Protein AF-A0A6G2DI07-F1 (afdb_monomer_lite)

Secondary structure (DSSP, 8-state):
-BTTTBS-EEEEGGGGGG--TTPEEEEE-SSEEEEE-HHHHHHHHHHHHHHHHHHHHHHHHHHHHHHHHHTTHHHHHHT-

Structure (mmCIF, N/CA/C/O backbone):
data_AF-A0A6G2DI07-F1
#
_entry.id   AF-A0A6G2DI07-F1
#
loop_
_atom_site.group_PDB
_atom_site.id
_atom_site.type_symbol
_atom_site.label_atom_id
_atom_site.label_alt_id
_atom_site.label_comp_id
_atom_site.label_asym_id
_atom_site.label_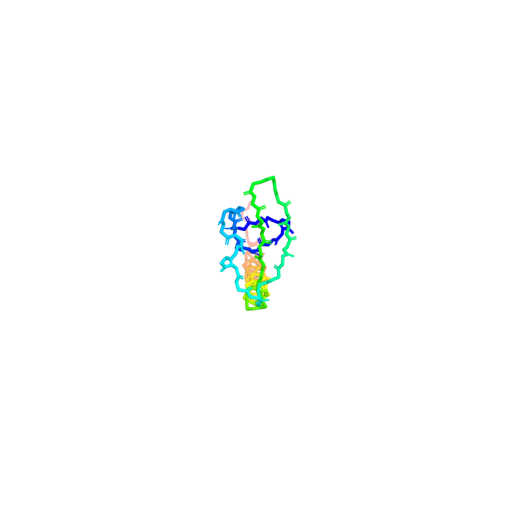entity_id
_atom_site.label_seq_id
_atom_site.pdbx_PDB_ins_code
_atom_site.Cartn_x
_atom_site.Cartn_y
_atom_site.Cartn_z
_atom_site.occupancy
_atom_site.B_iso_or_equiv
_atom_site.auth_seq_id
_atom_site.auth_comp_id
_atom_site.auth_asym_id
_atom_site.auth_atom_id
_atom_site.pdbx_PDB_model_num
ATOM 1 N N . TYR A 1 1 ? 9.970 -2.186 -3.692 1.00 80.56 1 TYR A N 1
ATOM 2 C CA . TYR A 1 1 ? 9.011 -1.200 -3.160 1.00 80.56 1 TYR A CA 1
ATOM 3 C C . TYR A 1 1 ? 9.775 -0.089 -2.459 1.00 80.56 1 TYR A C 1
ATOM 5 O O . TYR A 1 1 ? 10.692 -0.380 -1.700 1.00 80.56 1 TYR A O 1
ATOM 13 N N . ASN A 1 2 ? 9.436 1.166 -2.736 1.00 83.50 2 ASN A N 1
ATOM 14 C CA . ASN A 1 2 ? 9.867 2.336 -1.971 1.00 83.50 2 ASN A CA 1
ATOM 15 C C . ASN A 1 2 ? 8.603 3.119 -1.606 1.00 83.50 2 ASN A C 1
ATOM 17 O O . ASN A 1 2 ? 7.766 3.309 -2.478 1.00 83.50 2 ASN A O 1
ATOM 21 N N . LYS A 1 3 ? 8.482 3.622 -0.371 1.00 79.50 3 LYS A N 1
ATOM 22 C CA . LYS A 1 3 ? 7.325 4.434 0.047 1.00 79.50 3 LYS A CA 1
ATOM 23 C C . LYS A 1 3 ? 7.048 5.619 -0.889 1.00 79.50 3 LYS A C 1
ATOM 25 O O . LYS A 1 3 ? 5.899 6.006 -1.023 1.00 79.50 3 LYS A O 1
ATOM 30 N N . LYS A 1 4 ? 8.083 6.189 -1.517 1.00 78.19 4 LYS A N 1
ATOM 31 C CA . LYS A 1 4 ? 7.936 7.323 -2.444 1.00 78.19 4 LYS A CA 1
ATOM 32 C C . LYS A 1 4 ? 7.553 6.913 -3.871 1.00 78.19 4 LYS A C 1
ATOM 34 O O . LYS A 1 4 ? 6.745 7.584 -4.494 1.00 78.19 4 LYS A O 1
ATOM 39 N N . ASP A 1 5 ? 8.150 5.837 -4.384 1.00 75.88 5 ASP A N 1
ATOM 40 C CA . ASP A 1 5 ? 8.081 5.490 -5.816 1.00 75.88 5 ASP A CA 1
ATOM 41 C C . ASP A 1 5 ? 7.186 4.274 -6.098 1.00 75.88 5 ASP A C 1
ATOM 43 O O . ASP A 1 5 ? 7.058 3.846 -7.248 1.00 75.88 5 ASP A O 1
ATOM 47 N N . GLY A 1 6 ? 6.614 3.683 -5.050 1.00 86.31 6 GLY A N 1
ATOM 48 C CA . GLY A 1 6 ? 5.754 2.518 -5.147 1.00 86.31 6 GLY A CA 1
ATOM 49 C C . GLY A 1 6 ? 6.500 1.234 -5.502 1.00 86.31 6 GLY A C 1
ATOM 50 O O . GLY A 1 6 ? 7.672 1.019 -5.135 1.00 86.31 6 GLY A O 1
ATOM 51 N N . TYR A 1 7 ? 5.807 0.350 -6.212 1.00 90.56 7 TYR A N 1
ATOM 52 C CA . TYR A 1 7 ? 6.384 -0.865 -6.785 1.00 90.56 7 TYR A CA 1
ATOM 53 C C . TYR A 1 7 ? 7.111 -0.573 -8.109 1.00 90.56 7 TYR A C 1
ATOM 55 O O . TYR A 1 7 ? 6.759 0.332 -8.874 1.00 90.56 7 TYR A O 1
ATOM 63 N N . TYR A 1 8 ? 8.196 -1.315 -8.345 1.00 93.31 8 TYR A N 1
ATOM 64 C CA . TYR A 1 8 ? 9.044 -1.181 -9.528 1.00 93.31 8 TYR A CA 1
ATOM 65 C C . TYR A 1 8 ? 9.892 -2.435 -9.749 1.00 93.31 8 TYR 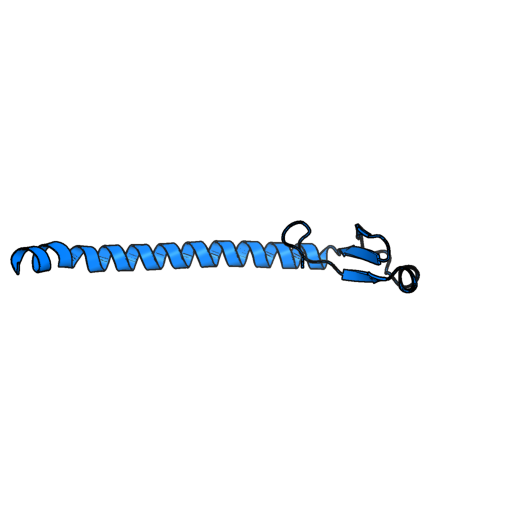A C 1
ATOM 67 O O . TYR A 1 8 ? 10.210 -3.161 -8.802 1.00 93.31 8 TYR A O 1
ATOM 75 N N . PHE A 1 9 ? 10.333 -2.615 -10.988 1.00 92.06 9 PHE A N 1
ATOM 76 C CA . PHE A 1 9 ? 11.385 -3.544 -11.378 1.00 92.06 9 PHE A CA 1
ATOM 77 C C . PHE A 1 9 ? 12.738 -2.846 -11.291 1.00 92.06 9 PHE A C 1
ATOM 79 O O . PHE A 1 9 ? 12.910 -1.748 -11.818 1.00 92.06 9 PHE A O 1
ATOM 86 N N . HIS A 1 10 ? 13.691 -3.457 -10.594 1.00 92.88 10 HIS A N 1
ATOM 87 C CA . HIS A 1 10 ? 15.043 -2.927 -10.451 1.00 92.88 10 HIS A CA 1
ATOM 88 C C . HIS A 1 10 ? 15.971 -3.623 -11.440 1.00 92.88 10 HIS A C 1
ATOM 90 O O . HIS A 1 10 ? 16.203 -4.824 -11.322 1.00 92.88 10 HIS A O 1
ATOM 96 N N . VAL A 1 11 ? 16.506 -2.867 -12.394 1.00 93.19 11 VAL A N 1
ATOM 97 C CA . VAL A 1 11 ? 17.338 -3.399 -13.474 1.00 93.19 11 VAL A CA 1
ATOM 98 C C . VAL A 1 11 ? 18.724 -2.775 -13.385 1.00 93.19 11 VAL A C 1
ATOM 100 O O . VAL A 1 11 ? 18.862 -1.558 -13.298 1.00 93.19 11 VAL A O 1
ATOM 103 N N . THR A 1 12 ? 19.770 -3.597 -13.374 1.00 94.25 12 THR A N 1
ATOM 104 C CA . THR A 1 12 ? 21.158 -3.113 -13.381 1.00 94.25 12 THR A CA 1
ATOM 105 C C . THR A 1 12 ? 21.537 -2.568 -14.753 1.00 94.25 12 THR A C 1
ATOM 107 O O . THR A 1 12 ? 21.016 -3.029 -15.766 1.00 94.25 12 THR A O 1
ATOM 110 N N . ASN A 1 13 ? 22.511 -1.652 -14.810 1.00 90.38 13 ASN A N 1
ATOM 111 C CA . ASN A 1 13 ? 22.962 -1.059 -16.080 1.00 90.38 13 ASN A CA 1
ATOM 112 C C . ASN A 1 13 ? 23.357 -2.110 -17.140 1.00 90.38 13 ASN A C 1
ATOM 114 O O . ASN A 1 13 ? 23.117 -1.919 -18.327 1.00 90.38 13 ASN A O 1
ATOM 118 N N . SER A 1 14 ? 23.907 -3.250 -16.708 1.00 92.19 14 SER A N 1
ATOM 119 C CA . SER A 1 14 ? 24.285 -4.378 -17.573 1.00 92.19 14 SER A CA 1
ATOM 120 C C . SER A 1 14 ? 23.110 -5.097 -18.246 1.00 92.19 14 SER A C 1
ATOM 122 O O . SER A 1 14 ? 23.319 -5.797 -19.229 1.00 92.19 14 SER A O 1
ATOM 124 N N . GLN A 1 15 ? 21.892 -4.958 -17.720 1.00 90.50 15 GLN A N 1
ATOM 125 C CA . GLN A 1 15 ? 20.693 -5.668 -18.178 1.00 90.50 15 GLN A CA 1
ATOM 126 C C . GLN A 1 15 ? 19.684 -4.741 -18.867 1.00 90.50 15 GLN A C 1
ATOM 128 O O . GLN A 1 15 ? 18.610 -5.190 -19.256 1.00 90.50 15 GLN A O 1
ATOM 133 N N . LEU A 1 16 ? 20.022 -3.460 -19.062 1.00 88.88 16 LEU A N 1
ATOM 134 C CA . LEU A 1 16 ? 19.124 -2.480 -19.682 1.00 88.88 16 LEU A CA 1
ATOM 135 C C . LEU A 1 16 ? 18.713 -2.862 -21.108 1.00 88.88 16 LEU A C 1
ATOM 137 O O . LEU A 1 16 ? 17.574 -2.624 -21.493 1.00 88.88 16 LEU A O 1
ATOM 141 N N . GLY A 1 17 ? 19.603 -3.509 -21.865 1.00 89.56 17 GLY A N 1
ATOM 142 C CA . GLY A 1 17 ? 19.297 -3.990 -23.217 1.00 89.56 17 GLY A CA 1
ATOM 143 C C . GLY A 1 17 ? 18.243 -5.103 -23.272 1.00 89.56 17 GLY A C 1
ATOM 144 O O . GLY A 1 17 ? 17.678 -5.341 -24.332 1.00 89.56 17 GLY A O 1
ATOM 145 N N . ASN A 1 18 ? 17.953 -5.755 -22.141 1.00 91.81 18 ASN A N 1
ATOM 146 C CA . ASN A 1 18 ? 16.957 -6.824 -22.040 1.00 91.81 18 ASN A CA 1
ATOM 147 C C . ASN A 1 18 ? 15.594 -6.320 -21.540 1.00 91.81 18 ASN A C 1
ATOM 149 O O . ASN A 1 18 ? 14.680 -7.122 -21.346 1.00 91.81 18 ASN A O 1
ATOM 153 N N . VAL A 1 19 ? 15.446 -5.014 -21.289 1.00 91.25 19 VAL A N 1
ATOM 154 C CA . VAL A 1 19 ? 14.193 -4.449 -20.782 1.00 91.25 19 VAL A CA 1
ATOM 155 C C . VAL A 1 19 ? 13.175 -4.353 -21.924 1.00 91.25 19 VAL A C 1
ATOM 157 O O . VAL A 1 19 ? 13.459 -3.713 -22.938 1.00 91.25 19 VAL A O 1
ATOM 160 N N . PRO A 1 20 ? 11.981 -4.957 -21.788 1.00 93.25 20 PRO A N 1
ATOM 161 C CA . PRO A 1 20 ? 10.954 -4.882 -22.820 1.00 93.25 20 PRO A CA 1
ATOM 162 C C . PRO A 1 20 ? 10.444 -3.454 -23.050 1.00 93.25 20 PRO A C 1
ATOM 164 O O . PRO A 1 20 ? 10.331 -2.667 -22.115 1.00 93.25 20 PRO A O 1
ATOM 167 N N . ALA A 1 21 ? 10.018 -3.146 -24.277 1.00 91.38 21 ALA A N 1
ATOM 168 C CA . ALA A 1 21 ? 9.564 -1.801 -24.655 1.00 91.38 21 ALA A CA 1
ATOM 169 C C . ALA A 1 21 ? 8.307 -1.304 -23.910 1.00 91.38 21 ALA A C 1
ATOM 171 O O . ALA A 1 21 ? 8.077 -0.102 -23.835 1.00 91.38 21 ALA A O 1
ATOM 172 N N . HIS A 1 22 ? 7.494 -2.210 -23.356 1.00 91.94 22 HIS A N 1
ATOM 173 C CA . HIS A 1 22 ? 6.298 -1.856 -22.582 1.00 91.94 22 HIS A CA 1
ATOM 174 C C . HIS A 1 22 ? 6.611 -1.443 -21.132 1.00 91.94 22 HIS A C 1
ATOM 176 O O . HIS A 1 22 ? 5.709 -1.079 -20.378 1.00 91.94 22 HIS A O 1
ATOM 182 N N . PHE A 1 23 ? 7.877 -1.523 -20.715 1.00 94.06 23 PHE A N 1
ATOM 183 C CA . PHE A 1 23 ? 8.319 -1.007 -19.428 1.00 94.06 23 PHE A CA 1
ATOM 184 C C . PHE A 1 23 ? 8.613 0.488 -19.562 1.00 94.06 23 PHE A C 1
ATOM 186 O O . PHE A 1 23 ? 9.366 0.909 -20.438 1.00 94.06 23 PHE A O 1
ATOM 193 N N . PHE A 1 24 ? 8.089 1.294 -18.643 1.00 92.12 24 PHE A N 1
ATOM 194 C CA . PHE A 1 24 ? 8.412 2.717 -18.559 1.00 92.12 24 PHE A CA 1
ATOM 195 C C . PHE A 1 24 ? 9.393 2.981 -17.420 1.00 92.12 24 PHE A C 1
ATOM 197 O O . PHE A 1 24 ? 9.288 2.422 -16.327 1.00 92.12 24 PHE A O 1
ATOM 204 N N . ARG A 1 25 ? 10.374 3.851 -17.659 1.00 92.88 25 ARG A N 1
ATOM 205 C CA . ARG A 1 25 ? 11.378 4.216 -16.655 1.00 92.88 25 ARG A CA 1
ATOM 206 C C . ARG A 1 25 ? 10.752 5.114 -15.583 1.00 92.88 25 ARG A C 1
ATOM 208 O O . ARG A 1 25 ? 10.201 6.161 -15.900 1.00 92.88 25 ARG A O 1
ATOM 215 N N . LYS A 1 26 ? 10.882 4.725 -14.312 1.00 90.75 26 LYS A N 1
ATOM 216 C CA . LYS A 1 26 ? 10.413 5.484 -13.137 1.00 90.75 26 LYS A CA 1
ATOM 217 C C . LYS A 1 26 ? 11.520 6.320 -12.493 1.00 90.75 26 LYS A C 1
ATOM 219 O O . LYS A 1 26 ? 11.259 7.430 -12.048 1.00 90.75 26 LYS A O 1
ATOM 224 N N . ALA A 1 27 ? 12.744 5.796 -12.414 1.00 89.81 27 ALA A N 1
ATOM 225 C CA . ALA A 1 27 ? 13.876 6.512 -11.822 1.00 89.81 27 ALA A CA 1
ATOM 226 C C . ALA A 1 27 ? 15.220 5.974 -12.324 1.00 89.81 27 ALA A C 1
ATOM 228 O O . ALA A 1 27 ? 15.358 4.776 -12.570 1.00 89.81 27 ALA A O 1
ATOM 229 N N . THR A 1 28 ? 16.224 6.846 -12.384 1.00 90.38 28 THR A N 1
ATOM 230 C CA . THR A 1 28 ? 17.612 6.488 -12.708 1.00 90.38 28 THR A CA 1
ATOM 231 C C . THR A 1 28 ? 18.474 6.586 -11.453 1.00 90.38 28 THR A C 1
ATOM 233 O O . THR A 1 28 ? 18.437 7.588 -10.740 1.00 90.38 28 THR A O 1
ATOM 236 N N . LEU A 1 29 ? 19.248 5.541 -11.172 1.00 90.25 29 LEU A N 1
ATOM 237 C CA . LEU A 1 29 ? 20.222 5.464 -10.084 1.00 90.25 29 LEU A CA 1
ATOM 238 C C . LEU A 1 29 ? 21.634 5.358 -10.673 1.00 90.25 29 LEU A C 1
ATOM 240 O O . LEU A 1 29 ? 21.822 5.137 -11.865 1.00 90.25 29 LEU A O 1
ATOM 244 N N . LYS A 1 30 ? 22.654 5.482 -9.816 1.00 89.12 30 LYS A N 1
ATOM 245 C CA . LYS A 1 30 ? 24.064 5.472 -10.240 1.00 89.12 30 LYS A CA 1
ATOM 246 C C . LYS A 1 30 ? 24.460 4.201 -11.012 1.00 89.12 30 LYS A C 1
ATOM 248 O O . LYS A 1 30 ? 25.222 4.288 -11.966 1.00 89.12 30 LYS A O 1
ATOM 253 N N . ASN A 1 31 ? 23.935 3.041 -10.610 1.00 91.44 31 ASN A N 1
ATOM 254 C CA . ASN A 1 31 ? 24.309 1.729 -11.163 1.00 91.44 31 ASN A CA 1
ATOM 255 C C . ASN A 1 31 ? 23.109 0.922 -11.699 1.00 91.44 31 ASN A C 1
ATOM 257 O O . ASN A 1 31 ? 23.255 -0.253 -12.053 1.00 91.44 31 ASN A O 1
ATOM 261 N N . SER A 1 32 ? 21.914 1.511 -11.688 1.00 92.38 32 SER A N 1
ATOM 262 C CA . SER A 1 32 ? 20.676 0.814 -12.018 1.00 92.38 32 SER A CA 1
ATOM 263 C C . SER A 1 32 ? 19.563 1.773 -12.412 1.00 92.38 32 SER A C 1
ATOM 265 O O . SER A 1 32 ? 19.611 2.971 -12.148 1.00 92.38 32 SER A O 1
ATOM 267 N N . GLU A 1 33 ? 18.512 1.227 -13.000 1.00 93.25 33 GLU A N 1
ATOM 268 C CA . GLU A 1 33 ? 17.286 1.940 -13.317 1.00 93.25 33 GLU A CA 1
ATOM 269 C C . GLU A 1 33 ? 16.087 1.213 -12.703 1.00 93.25 33 GLU A C 1
ATOM 271 O O . GLU A 1 33 ? 16.093 -0.003 -12.484 1.00 93.25 33 GLU A O 1
ATOM 276 N N . ARG A 1 34 ? 15.047 1.979 -12.383 1.00 93.94 34 ARG A N 1
ATOM 277 C CA . ARG A 1 34 ? 13.762 1.464 -11.913 1.00 93.94 34 ARG A CA 1
ATOM 278 C C . ARG A 1 34 ? 12.741 1.610 -13.023 1.00 93.94 34 ARG A C 1
ATOM 280 O O . ARG A 1 34 ? 12.601 2.703 -13.570 1.00 93.94 34 ARG A O 1
ATOM 287 N N . PHE A 1 35 ? 11.985 0.553 -13.282 1.00 93.62 35 PHE A N 1
ATOM 288 C CA . PHE A 1 35 ? 10.929 0.530 -14.288 1.00 93.62 35 PHE A CA 1
ATOM 289 C C . PHE A 1 35 ? 9.573 0.170 -13.683 1.00 93.62 35 PHE A C 1
ATOM 291 O O . PHE A 1 35 ? 9.497 -0.526 -12.670 1.00 93.62 35 PHE A O 1
ATOM 298 N N . GLY A 1 36 ? 8.504 0.639 -14.313 1.00 93.12 36 GLY A N 1
ATOM 299 C CA . GLY A 1 36 ? 7.132 0.214 -14.072 1.00 93.12 36 GLY A CA 1
ATOM 300 C C . GLY A 1 36 ? 6.513 -0.380 -15.331 1.00 93.12 36 GLY A C 1
ATOM 301 O O . GLY A 1 36 ? 7.067 -0.270 -16.424 1.00 93.12 36 GLY A O 1
ATOM 302 N N . THR A 1 37 ? 5.355 -1.003 -15.158 1.00 95.00 37 THR A N 1
ATOM 303 C CA . THR A 1 37 ? 4.473 -1.449 -16.241 1.00 95.00 37 THR A CA 1
ATOM 304 C C . THR A 1 37 ? 3.050 -1.013 -15.915 1.00 95.00 37 THR A C 1
ATOM 306 O O . THR A 1 37 ? 2.736 -0.756 -14.749 1.00 95.00 37 THR A O 1
ATOM 309 N N . GLU A 1 38 ? 2.192 -0.905 -16.930 1.00 93.00 38 GLU A N 1
ATOM 310 C CA . GLU A 1 38 ? 0.775 -0.566 -16.727 1.00 93.00 38 GLU A CA 1
ATOM 311 C C . GLU A 1 38 ? 0.091 -1.579 -15.800 1.00 93.00 38 GLU A C 1
ATOM 313 O O . GLU A 1 38 ? -0.580 -1.194 -14.846 1.00 93.00 38 GLU A O 1
ATOM 318 N N . GLU A 1 39 ? 0.370 -2.872 -15.990 1.00 93.25 39 GLU A N 1
ATOM 319 C CA . GLU A 1 39 ? -0.126 -3.938 -15.113 1.00 93.25 39 GLU A CA 1
ATOM 320 C C . GLU A 1 39 ? 0.314 -3.760 -13.655 1.00 93.25 39 GLU A C 1
ATOM 322 O O . GLU A 1 39 ? -0.487 -3.940 -12.739 1.00 93.25 39 GLU A O 1
ATOM 327 N N . LEU A 1 40 ? 1.572 -3.369 -13.420 1.00 92.69 40 LEU A N 1
ATOM 328 C CA . LEU A 1 40 ? 2.064 -3.130 -12.065 1.00 92.69 40 LEU A CA 1
ATOM 329 C C . LEU A 1 40 ? 1.354 -1.937 -11.416 1.00 92.69 40 LEU A C 1
ATOM 331 O O . LEU A 1 40 ? 1.031 -2.000 -10.233 1.00 92.69 40 LEU A O 1
ATOM 335 N N . ALA A 1 41 ? 1.099 -0.876 -12.185 1.00 89.50 41 ALA A N 1
ATOM 336 C CA . ALA A 1 41 ? 0.362 0.289 -11.707 1.00 89.50 41 ALA A CA 1
ATOM 337 C C . ALA A 1 41 ? -1.098 -0.058 -11.375 1.00 89.50 41 ALA A C 1
ATOM 339 O O . ALA A 1 41 ? -1.613 0.401 -10.358 1.00 89.50 41 ALA A O 1
ATOM 340 N N . ARG A 1 42 ? -1.743 -0.913 -12.180 1.00 93.75 42 ARG A N 1
ATOM 341 C CA . ARG A 1 42 ? -3.100 -1.405 -11.905 1.00 93.75 42 ARG A CA 1
ATOM 342 C C . ARG A 1 42 ? -3.161 -2.188 -10.594 1.00 93.75 42 ARG A C 1
ATOM 344 O O . ARG A 1 42 ? -3.961 -1.858 -9.729 1.00 93.75 42 ARG A O 1
ATOM 351 N N . ILE A 1 43 ? -2.269 -3.165 -10.419 1.00 94.31 43 ILE A N 1
ATOM 352 C CA . ILE A 1 43 ? -2.201 -3.972 -9.190 1.00 94.31 43 ILE A CA 1
ATOM 353 C C . ILE A 1 43 ? -1.912 -3.086 -7.970 1.00 94.31 43 ILE A C 1
ATOM 355 O O . ILE A 1 43 ? -2.471 -3.302 -6.898 1.00 94.31 43 ILE A O 1
ATOM 359 N N . GLU A 1 44 ? -1.041 -2.085 -8.117 1.00 90.94 44 GLU A N 1
ATOM 360 C CA . GLU A 1 44 ? -0.752 -1.121 -7.053 1.00 90.94 44 GLU A CA 1
ATOM 361 C C . GLU A 1 44 ? -1.994 -0.299 -6.669 1.00 90.94 44 GLU A C 1
ATOM 363 O O . GLU A 1 44 ? -2.239 -0.109 -5.476 1.00 90.94 44 GLU A O 1
ATOM 368 N N . GLY A 1 45 ? -2.800 0.118 -7.651 1.00 92.69 45 GLY A N 1
ATOM 369 C CA . GLY A 1 45 ? -4.093 0.768 -7.429 1.00 92.69 45 GLY A CA 1
ATOM 370 C C . GLY A 1 45 ? -5.074 -0.120 -6.662 1.00 92.69 45 GLY A C 1
ATOM 371 O O . GLY A 1 45 ? -5.573 0.290 -5.614 1.00 92.69 45 GLY A O 1
ATOM 372 N N . ASP A 1 46 ? -5.267 -1.360 -7.113 1.00 95.12 46 ASP A N 1
ATOM 373 C CA . ASP A 1 46 ? -6.165 -2.326 -6.464 1.00 95.12 46 ASP A CA 1
ATOM 374 C C . ASP A 1 46 ? -5.732 -2.614 -5.015 1.00 95.12 46 ASP A C 1
ATOM 376 O O . ASP A 1 46 ? -6.552 -2.686 -4.096 1.00 95.12 46 ASP A O 1
ATOM 380 N N . MET A 1 47 ? -4.421 -2.745 -4.778 1.00 93.31 47 MET A N 1
ATOM 381 C CA . MET A 1 47 ? -3.869 -2.939 -3.435 1.00 93.31 47 MET A CA 1
ATOM 382 C C . MET A 1 47 ? -4.092 -1.728 -2.526 1.00 93.31 47 MET A C 1
ATOM 384 O O .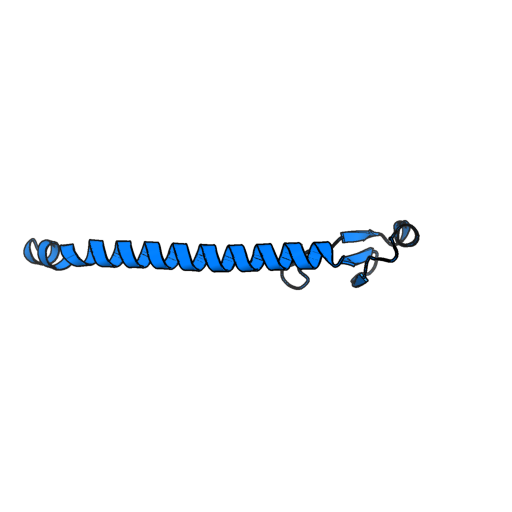 MET A 1 47 ? -4.330 -1.905 -1.327 1.00 93.31 47 MET A O 1
ATOM 388 N N . LEU A 1 48 ? -3.973 -0.510 -3.060 1.00 92.06 48 LEU A N 1
ATOM 389 C CA . LEU A 1 48 ? -4.206 0.712 -2.297 1.00 92.06 48 LEU A CA 1
ATOM 390 C C . LEU A 1 48 ? -5.682 0.826 -1.902 1.00 92.06 48 LEU A C 1
ATOM 392 O O . LEU A 1 48 ? -5.976 1.014 -0.723 1.00 92.06 48 LEU A O 1
ATOM 396 N N . GLU A 1 49 ? -6.592 0.606 -2.849 1.00 95.62 49 GLU A N 1
ATOM 397 C CA . GLU A 1 49 ? -8.036 0.618 -2.602 1.00 95.62 49 GLU A CA 1
ATOM 398 C C . GLU A 1 49 ? -8.441 -0.446 -1.569 1.00 95.62 49 GLU A C 1
ATOM 400 O O . GLU A 1 49 ? -9.197 -0.171 -0.634 1.00 95.62 49 GLU A O 1
ATOM 405 N N . ALA A 1 50 ? -7.906 -1.665 -1.685 1.00 96.00 50 ALA A N 1
ATOM 406 C CA . ALA A 1 50 ? -8.171 -2.733 -0.726 1.00 96.00 50 ALA A CA 1
ATOM 407 C C . ALA A 1 50 ? -7.704 -2.369 0.693 1.00 96.00 50 ALA A C 1
ATOM 409 O O . ALA A 1 50 ? -8.402 -2.658 1.669 1.00 96.00 50 ALA A O 1
ATOM 410 N N . ARG A 1 51 ? -6.547 -1.705 0.824 1.00 94.81 51 ARG A N 1
ATOM 411 C CA . ARG A 1 51 ? -6.041 -1.231 2.121 1.00 94.81 51 ARG A CA 1
ATOM 412 C C . ARG A 1 51 ? -6.926 -0.151 2.724 1.00 94.81 51 ARG A C 1
ATOM 414 O O . ARG A 1 51 ? -7.208 -0.224 3.916 1.00 94.81 51 ARG A O 1
ATOM 421 N N . GLU A 1 52 ? -7.381 0.812 1.928 1.00 95.75 52 GLU A N 1
ATOM 422 C CA . GLU A 1 52 ? -8.300 1.852 2.402 1.00 95.75 52 GLU A CA 1
ATOM 423 C C . GL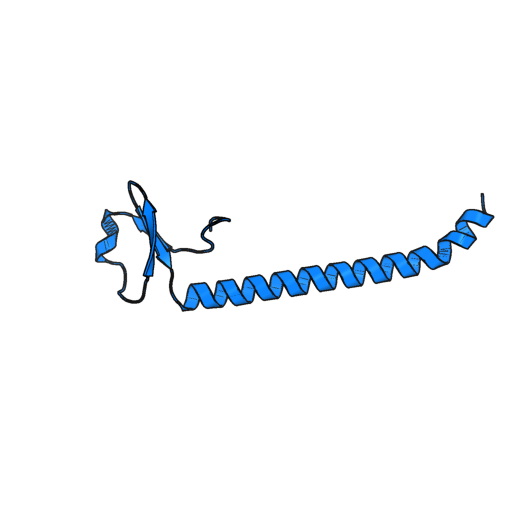U A 1 52 ? -9.623 1.249 2.882 1.00 95.75 52 GLU A C 1
ATOM 425 O O . GLU A 1 52 ? -10.085 1.558 3.981 1.00 95.75 52 GLU A O 1
ATOM 430 N N . LYS A 1 53 ? -10.194 0.310 2.117 1.00 97.00 53 LYS A N 1
ATOM 431 C CA . LYS A 1 53 ? -11.403 -0.419 2.525 1.00 97.00 53 LYS A CA 1
ATOM 432 C C . LYS A 1 53 ? -11.195 -1.198 3.823 1.00 97.00 53 LYS A C 1
ATOM 434 O O . LYS A 1 53 ? -12.054 -1.142 4.698 1.00 97.00 53 LYS A O 1
ATOM 439 N N . SER A 1 54 ? -10.062 -1.887 3.968 1.00 97.00 54 SER A N 1
ATOM 440 C CA . SER A 1 54 ? -9.727 -2.623 5.194 1.00 97.00 54 SER A CA 1
ATOM 441 C C . SER A 1 54 ? -9.638 -1.694 6.405 1.00 97.00 54 SER A C 1
ATOM 443 O O . SER A 1 54 ? -10.237 -1.981 7.435 1.00 97.00 54 SER A O 1
ATOM 445 N N . ALA A 1 55 ? -8.948 -0.558 6.274 1.00 96.94 55 ALA A N 1
ATOM 446 C CA . ALA A 1 55 ? -8.803 0.411 7.359 1.00 96.94 55 ALA A CA 1
ATOM 447 C C . ALA A 1 55 ? -10.152 1.020 7.778 1.00 96.94 55 ALA A C 1
ATOM 449 O O . ALA A 1 55 ? -10.428 1.165 8.969 1.00 96.94 55 ALA A O 1
ATOM 450 N N . ASN A 1 56 ? -11.021 1.323 6.809 1.00 97.56 56 ASN A N 1
ATOM 451 C CA . ASN A 1 56 ? -12.371 1.810 7.090 1.00 97.56 56 ASN A CA 1
ATOM 452 C C . ASN A 1 56 ? -13.209 0.756 7.827 1.00 97.56 56 ASN A C 1
ATOM 454 O O . ASN A 1 56 ? -13.858 1.076 8.820 1.00 97.56 56 ASN A O 1
ATOM 458 N N . LEU A 1 57 ? -13.151 -0.507 7.393 1.00 97.50 57 LEU A N 1
ATOM 459 C CA . LEU A 1 57 ? -13.845 -1.612 8.060 1.00 97.50 57 LEU A CA 1
ATOM 460 C C . LEU A 1 57 ? -13.344 -1.830 9.492 1.00 97.50 57 LEU A C 1
ATOM 462 O O . LEU A 1 57 ? -14.152 -2.006 10.403 1.00 97.50 57 LEU A O 1
ATOM 466 N N . GLU A 1 58 ? -12.030 -1.790 9.712 1.00 97.56 58 GLU A N 1
ATOM 467 C CA . GLU A 1 58 ? -11.443 -1.873 11.053 1.00 97.56 58 GLU A CA 1
ATOM 468 C C . GLU A 1 58 ? -11.945 -0.743 11.955 1.00 97.56 58 GLU A C 1
ATOM 470 O O . GLU A 1 58 ? -12.343 -0.993 13.095 1.00 97.56 58 GLU A O 1
ATOM 475 N N . TYR A 1 59 ? -11.984 0.488 11.438 1.00 97.50 59 TYR A N 1
ATOM 476 C CA . TYR A 1 59 ? -12.497 1.636 12.177 1.00 97.50 59 TYR A CA 1
ATOM 477 C C . TYR A 1 59 ? -13.983 1.488 12.517 1.00 97.50 59 TYR A C 1
ATOM 479 O O . TYR A 1 59 ? -14.380 1.732 13.657 1.00 97.50 59 TYR A O 1
ATOM 487 N N . GLU A 1 60 ? -14.808 1.038 11.570 1.00 97.81 60 GLU A N 1
ATOM 488 C CA . GLU A 1 60 ? -16.225 0.778 11.825 1.00 97.81 60 GLU A CA 1
ATOM 489 C C . GLU A 1 60 ? -16.431 -0.279 12.913 1.00 97.81 60 GLU A C 1
ATOM 491 O O . GLU A 1 60 ? -17.235 -0.081 13.825 1.00 97.81 60 GLU A O 1
ATOM 496 N N . ILE A 1 61 ? -15.705 -1.397 12.840 1.00 97.50 61 ILE A N 1
ATOM 497 C CA . ILE A 1 61 ? -15.782 -2.466 13.842 1.00 97.50 61 ILE A CA 1
ATOM 498 C C . ILE A 1 61 ? -15.356 -1.930 15.210 1.00 97.50 61 ILE A C 1
ATOM 500 O O . ILE A 1 61 ? -16.046 -2.158 16.204 1.00 97.50 61 ILE A O 1
ATOM 504 N N . PHE A 1 62 ? -14.257 -1.176 15.263 1.00 97.62 62 PHE A N 1
ATOM 505 C CA . PHE A 1 62 ? -13.782 -0.548 16.490 1.00 97.62 62 PHE A CA 1
ATOM 506 C C . PHE A 1 62 ? -14.834 0.388 17.101 1.00 97.62 62 PHE A C 1
ATOM 508 O O . PHE A 1 62 ? -15.103 0.315 18.302 1.00 97.62 62 PHE A O 1
ATOM 515 N N . MET A 1 63 ? -15.470 1.229 16.284 1.00 97.56 63 MET A N 1
ATOM 516 C CA . MET A 1 63 ? -16.518 2.141 16.740 1.00 97.56 63 MET A CA 1
ATOM 517 C C . MET A 1 63 ? -17.732 1.390 17.293 1.00 97.56 63 MET A C 1
ATOM 519 O O . MET A 1 63 ? -18.199 1.731 18.379 1.00 97.56 63 MET A O 1
ATOM 523 N N . ARG A 1 64 ? -18.177 0.316 16.628 1.00 97.00 64 ARG A N 1
ATOM 524 C CA . ARG A 1 64 ? -19.272 -0.535 17.130 1.00 97.00 64 ARG A CA 1
ATOM 525 C C . ARG A 1 64 ? -18.934 -1.152 18.486 1.00 97.00 64 ARG A C 1
ATOM 527 O O . ARG A 1 64 ? -19.749 -1.110 19.401 1.00 97.00 64 ARG A O 1
ATOM 534 N N . ILE A 1 65 ? -17.721 -1.682 18.650 1.00 95.62 65 ILE A N 1
ATOM 535 C CA . ILE A 1 65 ? -17.277 -2.247 19.935 1.00 95.62 65 ILE A CA 1
ATOM 536 C C . ILE A 1 65 ? -17.274 -1.167 21.020 1.00 95.62 65 ILE A C 1
ATOM 538 O O . ILE A 1 65 ? -17.752 -1.401 22.130 1.00 95.62 65 ILE A O 1
ATOM 542 N N . ARG A 1 66 ? -16.765 0.029 20.711 1.00 95.56 66 ARG A N 1
ATOM 543 C CA . ARG A 1 66 ? -16.742 1.153 21.652 1.00 95.56 66 ARG A CA 1
ATOM 544 C C . ARG A 1 66 ? -18.150 1.555 22.095 1.00 95.56 66 ARG A C 1
ATOM 546 O O . ARG A 1 66 ? -18.344 1.827 23.278 1.00 95.56 66 ARG A O 1
ATOM 553 N N . GLU A 1 67 ? -19.113 1.592 21.179 1.00 94.88 67 GLU A N 1
ATOM 554 C CA . GLU A 1 67 ? -20.516 1.874 21.500 1.00 94.88 67 GLU A CA 1
ATOM 555 C C . GLU A 1 67 ? -21.123 0.798 22.403 1.00 94.88 67 GLU A C 1
ATOM 557 O O . GLU A 1 67 ? -21.751 1.134 23.408 1.00 94.88 67 GLU A O 1
ATOM 562 N N . GLU A 1 68 ? -20.884 -0.484 22.109 1.00 93.88 6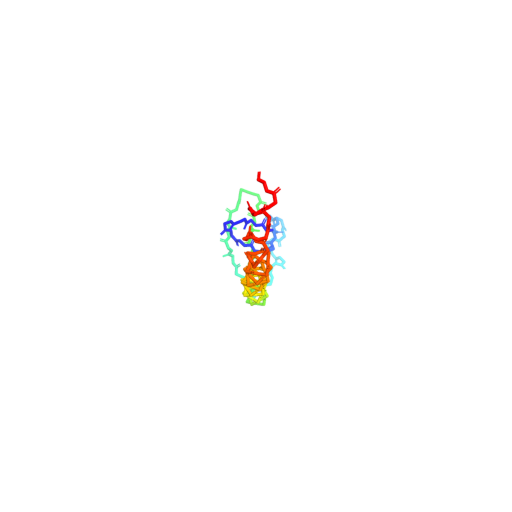8 GLU A N 1
ATOM 563 C CA . GLU A 1 68 ? -21.350 -1.588 22.954 1.00 93.88 68 GLU A CA 1
ATOM 564 C C . GLU A 1 68 ? -20.771 -1.505 24.368 1.00 93.88 68 GLU A C 1
ATOM 566 O O . GLU A 1 68 ? -21.515 -1.587 25.342 1.00 93.88 68 GLU A O 1
ATOM 571 N N . VAL A 1 69 ? -19.464 -1.268 24.504 1.00 91.94 69 VAL A N 1
ATOM 572 C CA . VAL A 1 69 ? -18.819 -1.088 25.816 1.00 91.94 69 VAL A CA 1
ATOM 573 C C . VAL A 1 69 ? -19.369 0.147 26.536 1.00 91.94 69 VAL A C 1
ATOM 575 O O . VAL A 1 69 ? -19.590 0.111 27.748 1.00 91.94 69 VAL A O 1
ATOM 578 N N . GLY A 1 70 ? -19.652 1.223 25.797 1.00 91.62 70 GLY A N 1
ATOM 579 C CA . GLY A 1 70 ? -20.232 2.459 26.318 1.00 91.62 70 GLY A CA 1
ATOM 580 C C . GLY A 1 70 ? -21.536 2.251 27.091 1.00 91.62 70 GLY A C 1
ATOM 581 O O . GLY A 1 70 ? -21.756 2.908 28.109 1.00 91.62 70 GLY A O 1
ATOM 582 N N . LYS A 1 71 ? -22.361 1.281 26.679 1.00 92.31 71 LYS A N 1
ATOM 583 C CA . LYS A 1 71 ? -23.623 0.937 27.360 1.00 92.31 71 LYS A CA 1
ATOM 584 C C . LYS A 1 71 ? -23.419 0.470 28.805 1.00 92.31 71 LYS A C 1
ATOM 586 O O . LYS A 1 71 ? -24.300 0.664 29.637 1.00 92.31 71 LYS A O 1
ATOM 591 N N . TYR A 1 72 ? -22.262 -0.105 29.124 1.00 89.94 72 TYR A N 1
ATOM 592 C CA . TYR A 1 72 ? -21.960 -0.636 30.455 1.00 89.94 72 TYR A CA 1
ATOM 593 C C . TYR A 1 72 ? -21.292 0.390 31.384 1.00 89.94 72 TYR A C 1
ATOM 595 O O . TYR A 1 72 ? -21.154 0.126 32.579 1.00 89.94 72 TYR A O 1
ATOM 603 N N . ILE A 1 73 ? -20.917 1.574 30.879 1.00 88.31 73 ILE A N 1
ATOM 604 C CA . ILE A 1 73 ? -20.232 2.613 31.668 1.00 88.31 73 ILE A CA 1
ATOM 605 C C . ILE A 1 73 ? -21.077 3.056 32.865 1.00 88.31 73 ILE A C 1
ATOM 607 O O . ILE A 1 73 ? -20.550 3.155 33.969 1.00 88.31 73 ILE A O 1
ATOM 611 N N . GLN A 1 74 ? -22.381 3.283 32.677 1.00 81.38 74 GLN A N 1
ATOM 612 C CA . GLN A 1 74 ? -23.249 3.710 33.780 1.00 81.38 74 GLN A CA 1
ATOM 613 C C . GLN A 1 74 ? -23.356 2.648 34.879 1.00 81.38 74 GLN A C 1
ATOM 615 O O . GLN A 1 74 ? -23.392 2.985 36.058 1.00 81.38 74 GLN A O 1
ATOM 620 N N . HIS A 1 75 ? -23.360 1.366 34.502 1.00 81.38 75 HIS A N 1
ATOM 621 C CA . HIS A 1 75 ? -23.392 0.272 35.468 1.00 81.38 75 HIS A CA 1
ATOM 622 C C . HIS A 1 75 ? -22.086 0.195 36.270 1.00 81.38 75 HIS A C 1
ATOM 624 O O . HIS A 1 75 ? -22.123 0.082 37.490 1.00 81.38 75 HIS A O 1
ATOM 630 N N . LEU A 1 76 ? -20.935 0.334 35.602 1.00 78.19 76 LEU A N 1
ATOM 631 C CA . LEU A 1 76 ? -19.621 0.364 36.252 1.00 78.19 76 LEU A CA 1
ATOM 632 C C . LEU A 1 76 ? -19.455 1.565 37.193 1.00 78.19 76 LEU A C 1
ATOM 634 O O . LEU A 1 76 ? -18.885 1.418 38.267 1.00 78.19 76 LEU A O 1
ATOM 638 N N . GLN A 1 77 ? -19.967 2.738 36.812 1.00 76.88 77 GLN A N 1
ATOM 639 C CA . GLN A 1 77 ? -19.913 3.944 37.644 1.00 76.88 77 GLN A CA 1
ATOM 640 C C . GLN A 1 77 ? -20.794 3.857 38.894 1.00 76.88 77 GLN A C 1
ATOM 642 O O . GLN A 1 77 ? -20.462 4.478 39.892 1.00 76.88 77 GLN A O 1
ATOM 647 N N . ALA A 1 78 ? -21.893 3.100 38.855 1.00 77.50 78 ALA A N 1
ATOM 648 C CA . ALA A 1 78 ? -22.778 2.909 40.007 1.00 77.50 78 ALA A CA 1
ATOM 649 C C . ALA A 1 78 ? -22.258 1.875 41.028 1.00 77.50 78 ALA A C 1
ATOM 651 O O . ALA A 1 78 ? -22.782 1.793 42.136 1.00 77.50 78 ALA A O 1
ATOM 652 N N . LEU A 1 79 ? -21.268 1.061 40.644 1.00 75.00 79 LEU A N 1
ATOM 653 C CA . LEU A 1 79 ? -20.602 0.069 41.499 1.00 75.00 79 LEU A CA 1
ATOM 654 C C . LEU A 1 79 ? -19.414 0.648 42.292 1.00 75.00 79 LEU A C 1
ATOM 656 O O . LEU A 1 79 ? -18.915 -0.032 43.189 1.00 75.00 79 LEU A O 1
ATOM 660 N N . ALA A 1 80 ? -18.954 1.852 41.938 1.00 51.97 80 ALA A N 1
ATOM 661 C CA . ALA A 1 80 ? -17.870 2.585 42.596 1.00 51.97 80 ALA A CA 1
ATOM 662 C C . ALA A 1 80 ? -18.421 3.584 43.623 1.00 51.97 80 ALA A C 1
ATOM 664 O O . ALA A 1 80 ? -17.756 3.753 44.670 1.00 51.97 80 ALA A O 1
#

Organism: Streptococcus pneumoniae (NCBI:txid1313)

Radius of gyration: 23.84 Å; chains: 1; bounding box: 48×14×67 Å

Sequence (80 aa):
YNKKDGYYFHVTNSQLGNVPAHFFRKATLKNSERFGTEELARIEGDMLEAREKSANLEYEIFMRIREEVGKYIQHLQALA

Foldseek 3Di:
DDPVQFDWDKAFPVCPVVDDPQWDWRDDDPGITTTDHPVRVVVRVVVVVVVVVVVVVVVVVVVVVVVVVVVCVVVVVVVD

InterPro domains:
  IPR007861 DNA mismatch repair protein MutS, clamp [PF05190] (1-53)
  IPR036187 DNA mismatch repair protein MutS, core domain superfamily [SSF48334] (1-80)

pLDDT: mean 90.76, std 7.1, range [51.97, 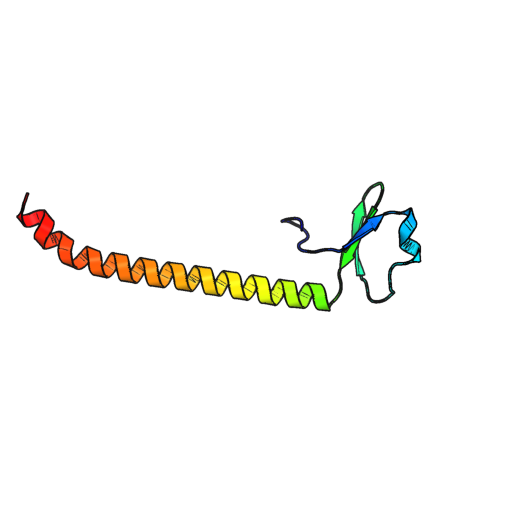97.81]